Protein AF-A0A7J9N180-F1 (afdb_monomer_lite)

Organism: Gossypium schwendimanii (NCBI:txid34291)

Secondary structure (DSSP, 8-state):
----SEEEEE-TT-SSEEEE---SSTTTTBEEEEE--TT-GGG-EEEEE-GGG-EEEEETTT-PEEEEEE-TTTT--TTS-EEEEEEESS----TTSTT---S--S---TT-TT--EEEEHHHHSPPPSS---B-TTSPBP---

Structure (mmCIF, N/CA/C/O backbone):
data_AF-A0A7J9N180-F1
#
_entry.id   AF-A0A7J9N180-F1
#
loop_
_atom_site.group_PDB
_atom_site.id
_atom_site.type_symbol
_atom_site.label_atom_id
_atom_site.label_alt_id
_atom_site.label_comp_id
_atom_site.label_asym_id
_atom_site.label_entity_id
_atom_site.label_seq_id
_atom_site.pdbx_PDB_ins_code
_atom_site.Cartn_x
_atom_site.Cartn_y
_atom_site.Cartn_z
_atom_site.occupancy
_atom_site.B_iso_or_equiv
_atom_site.auth_seq_id
_atom_site.auth_comp_id
_atom_site.auth_asym_id
_atom_site.auth_atom_id
_atom_site.pdbx_PDB_model_num
ATOM 1 N N . MET A 1 1 ? -17.982 4.714 1.204 1.00 58.06 1 MET A N 1
ATOM 2 C CA . MET A 1 1 ? -16.989 3.659 0.918 1.00 58.06 1 MET A CA 1
ATOM 3 C C . MET A 1 1 ? -16.094 3.550 2.137 1.00 58.06 1 MET A C 1
ATOM 5 O O . MET A 1 1 ? -15.703 4.587 2.653 1.00 58.06 1 MET A O 1
ATOM 9 N N . THR A 1 2 ? -15.850 2.346 2.643 1.00 79.81 2 THR A N 1
ATOM 10 C CA . THR A 1 2 ? -14.966 2.103 3.794 1.00 79.81 2 THR A CA 1
ATOM 11 C C . THR A 1 2 ? -13.670 1.489 3.281 1.00 79.81 2 THR A C 1
ATOM 13 O O . THR A 1 2 ? -13.724 0.513 2.535 1.00 79.81 2 THR A O 1
ATOM 16 N N . LEU A 1 3 ? -12.525 2.063 3.644 1.00 86.00 3 LEU A N 1
ATOM 17 C CA . LEU A 1 3 ? -11.219 1.461 3.371 1.00 86.00 3 LEU A CA 1
ATOM 18 C C . LEU A 1 3 ? -10.858 0.476 4.497 1.00 86.00 3 LEU A C 1
ATOM 20 O O . LEU A 1 3 ? -11.186 0.760 5.653 1.00 86.00 3 LEU A O 1
ATOM 24 N N . PRO A 1 4 ? -10.200 -0.658 4.190 1.00 92.62 4 PRO A N 1
ATOM 25 C CA . PRO A 1 4 ? -9.603 -1.514 5.211 1.00 92.62 4 PRO A CA 1
ATOM 26 C C . PRO A 1 4 ? -8.588 -0.734 6.048 1.00 92.62 4 PRO A C 1
ATOM 28 O O . PRO A 1 4 ? -7.944 0.188 5.544 1.00 92.62 4 PRO A O 1
ATOM 31 N N . ARG A 1 5 ? -8.409 -1.131 7.312 1.00 93.19 5 ARG A N 1
ATOM 32 C CA . ARG A 1 5 ? -7.398 -0.522 8.186 1.00 93.19 5 ARG A CA 1
ATOM 33 C C . ARG A 1 5 ? -5.988 -0.770 7.661 1.00 93.19 5 ARG A C 1
ATOM 35 O O . ARG A 1 5 ? -5.170 0.138 7.695 1.00 93.19 5 ARG A O 1
ATOM 42 N N . PHE A 1 6 ? -5.706 -1.979 7.180 1.00 94.62 6 PHE A N 1
ATOM 43 C CA . PHE A 1 6 ? -4.425 -2.309 6.567 1.00 94.62 6 PHE A CA 1
ATOM 44 C C . PHE A 1 6 ? -4.604 -2.612 5.088 1.00 94.62 6 PHE A C 1
ATOM 46 O O . PHE A 1 6 ? -5.403 -3.470 4.709 1.00 94.62 6 PHE A O 1
ATOM 53 N N . ILE A 1 7 ? -3.838 -1.918 4.257 1.00 94.50 7 ILE A N 1
ATOM 54 C CA . ILE A 1 7 ? -3.945 -1.999 2.807 1.00 94.50 7 ILE A CA 1
ATOM 55 C C . ILE A 1 7 ? -2.606 -2.328 2.154 1.00 94.50 7 ILE A C 1
ATOM 57 O O . ILE A 1 7 ? -1.537 -2.041 2.695 1.00 94.50 7 ILE A O 1
ATOM 61 N N . VAL A 1 8 ? -2.703 -2.871 0.944 1.00 94.50 8 VAL A N 1
ATOM 62 C CA . VAL A 1 8 ? -1.641 -2.864 -0.067 1.00 94.50 8 VAL A CA 1
ATOM 63 C C . VAL A 1 8 ? -2.143 -2.106 -1.283 1.00 94.50 8 VAL A C 1
ATOM 65 O O . VAL A 1 8 ? -3.301 -2.263 -1.683 1.00 94.50 8 VAL A O 1
ATOM 68 N N . LEU A 1 9 ? -1.266 -1.313 -1.891 1.00 93.25 9 LEU A N 1
ATOM 69 C CA . LEU A 1 9 ? -1.546 -0.613 -3.138 1.00 93.25 9 LEU A CA 1
ATOM 70 C C . LEU A 1 9 ? -0.876 -1.341 -4.305 1.00 93.25 9 LEU A C 1
ATOM 72 O O . LEU A 1 9 ? 0.324 -1.619 -4.272 1.00 93.25 9 LEU A O 1
ATOM 76 N N . LYS A 1 10 ? -1.652 -1.639 -5.348 1.00 92.31 10 LYS A N 1
ATOM 77 C CA . LYS A 1 10 ? -1.161 -2.199 -6.614 1.00 92.31 10 LYS A CA 1
ATOM 78 C C . LYS A 1 10 ? -1.537 -1.282 -7.773 1.00 92.31 10 LYS A C 1
ATOM 80 O O . LYS A 1 10 ? -2.708 -0.943 -7.923 1.00 92.31 10 LYS A O 1
ATOM 85 N N . SER A 1 11 ? -0.571 -0.922 -8.612 1.00 88.81 11 SER A N 1
ATOM 86 C CA . SER A 1 11 ? -0.865 -0.273 -9.892 1.00 88.81 11 SER A CA 1
ATOM 87 C C . SER A 1 11 ? -1.378 -1.320 -10.893 1.00 88.81 11 SER A C 1
ATOM 89 O O . SER A 1 11 ? -0.791 -2.400 -10.978 1.00 88.81 11 SER A O 1
ATOM 91 N N . PRO A 1 12 ? -2.448 -1.045 -11.664 1.00 84.94 12 PRO A N 1
ATOM 92 C CA . PRO A 1 12 ? -2.880 -1.908 -12.765 1.00 84.94 12 PRO A CA 1
ATOM 93 C C . PRO A 1 12 ? -1.794 -2.130 -13.826 1.00 84.94 12 PRO A C 1
ATOM 95 O O . PRO A 1 12 ? -1.797 -3.160 -14.491 1.00 84.94 12 PRO A O 1
ATOM 98 N N . CYS A 1 13 ? -0.870 -1.177 -13.959 1.00 83.25 13 CYS A N 1
ATOM 99 C CA . CYS A 1 13 ? 0.217 -1.198 -14.935 1.00 83.25 13 CYS A CA 1
ATOM 100 C C . CYS A 1 13 ? 1.507 -1.842 -14.392 1.00 83.25 13 CYS A C 1
ATOM 102 O O . CYS A 1 13 ? 2.493 -1.911 -15.121 1.00 83.25 13 CYS A O 1
ATOM 104 N N . ALA A 1 14 ? 1.527 -2.286 -13.128 1.00 84.44 14 ALA A N 1
ATOM 105 C CA . ALA A 1 14 ? 2.694 -2.899 -12.496 1.00 84.44 14 ALA A CA 1
ATOM 106 C C . ALA A 1 14 ? 2.405 -4.333 -12.027 1.00 84.44 14 ALA A C 1
ATOM 108 O O . ALA A 1 14 ? 1.337 -4.645 -11.496 1.00 84.44 14 ALA A O 1
ATOM 109 N N . GLU A 1 15 ? 3.400 -5.210 -12.158 1.00 87.25 15 GLU A N 1
ATOM 110 C CA . GLU A 1 15 ? 3.332 -6.574 -11.613 1.00 87.25 15 GLU A CA 1
ATOM 111 C C . GLU A 1 15 ? 3.540 -6.606 -10.089 1.00 87.25 15 GLU A C 1
ATOM 113 O O . GLU A 1 15 ? 3.060 -7.508 -9.398 1.00 87.25 15 GLU A O 1
ATOM 118 N N . THR A 1 16 ? 4.202 -5.577 -9.568 1.00 91.88 16 THR A N 1
ATOM 119 C CA . THR A 1 16 ? 4.632 -5.374 -8.182 1.00 91.88 16 THR A CA 1
ATOM 120 C C . THR A 1 16 ? 3.653 -4.509 -7.377 1.00 91.88 16 THR A C 1
ATOM 122 O O . THR A 1 16 ? 2.694 -3.928 -7.894 1.00 91.88 16 THR A 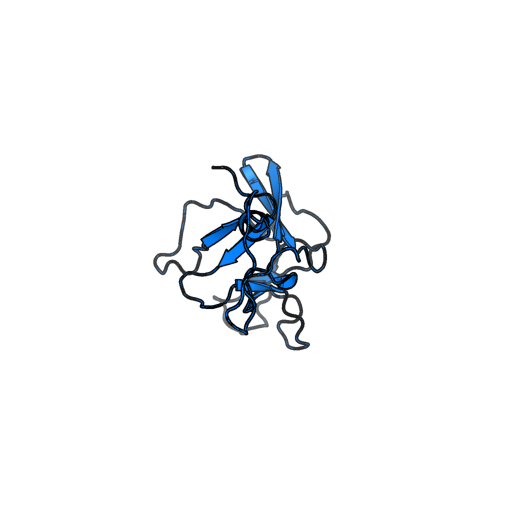O 1
ATOM 125 N N . TYR A 1 17 ? 3.894 -4.438 -6.071 1.00 92.94 17 TYR A N 1
ATOM 126 C CA . TYR A 1 17 ? 3.138 -3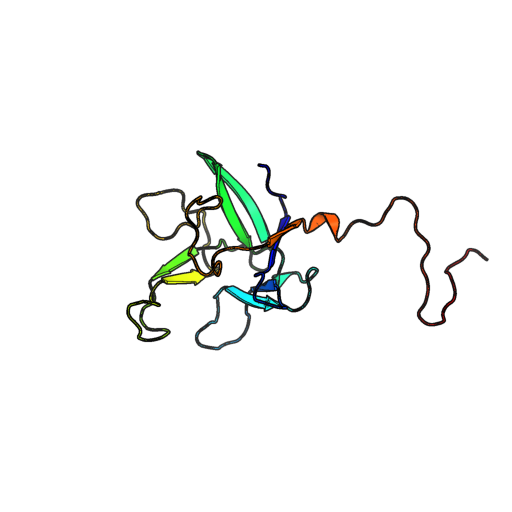.648 -5.104 1.00 92.94 17 TYR A CA 1
ATOM 127 C C . TYR A 1 17 ? 3.928 -2.402 -4.703 1.00 92.94 17 TYR A C 1
ATOM 129 O O . TYR A 1 17 ? 5.160 -2.388 -4.784 1.00 92.94 17 TYR A O 1
ATOM 137 N N . LEU A 1 18 ? 3.219 -1.359 -4.263 1.00 91.69 18 LEU A N 1
ATOM 138 C CA . LEU A 1 18 ? 3.860 -0.199 -3.654 1.00 91.69 18 LEU A CA 1
ATOM 139 C C . LEU A 1 18 ? 4.608 -0.665 -2.407 1.00 91.69 18 LEU A C 1
ATOM 141 O O . LEU A 1 18 ? 4.017 -1.332 -1.558 1.00 91.69 18 LEU A O 1
ATOM 145 N N . GLY A 1 19 ? 5.882 -0.311 -2.300 1.00 89.00 19 GLY A N 1
ATOM 146 C CA . GLY A 1 19 ? 6.708 -0.680 -1.164 1.00 89.00 19 GLY A CA 1
ATOM 147 C C . GLY A 1 19 ? 7.642 0.432 -0.718 1.00 89.00 19 GLY A C 1
ATOM 148 O O . GLY A 1 19 ? 7.917 1.383 -1.455 1.00 89.00 19 GLY A O 1
ATOM 149 N N . TYR A 1 20 ? 8.142 0.295 0.510 1.00 80.06 20 TYR A N 1
ATOM 150 C CA . TYR A 1 20 ? 9.283 1.077 0.976 1.00 80.06 20 TYR A CA 1
ATOM 151 C C . TYR A 1 20 ? 10.571 0.587 0.316 1.00 80.06 20 TYR A C 1
ATOM 153 O O . TYR A 1 20 ? 10.919 -0.591 0.436 1.00 80.06 20 TYR A O 1
ATOM 161 N N . LYS A 1 21 ? 11.294 1.495 -0.343 1.00 72.62 21 LYS A N 1
ATOM 162 C CA . LYS A 1 21 ? 12.610 1.211 -0.914 1.00 72.62 21 LYS A CA 1
ATOM 163 C C . LYS A 1 21 ? 13.707 1.464 0.117 1.00 72.62 21 LYS A C 1
ATOM 165 O O . LYS A 1 21 ? 13.732 2.512 0.753 1.00 72.62 21 LYS A O 1
ATOM 170 N N . HIS A 1 22 ? 14.632 0.514 0.240 1.00 64.62 22 HIS A N 1
ATOM 171 C CA . HIS A 1 22 ? 15.769 0.597 1.164 1.00 64.62 22 HIS A CA 1
ATOM 172 C C . HIS A 1 22 ? 17.115 0.857 0.459 1.00 64.62 22 HIS A C 1
ATOM 174 O O . HIS A 1 22 ? 18.165 0.827 1.093 1.00 64.62 22 HIS A O 1
ATOM 180 N N . ASP A 1 23 ? 17.113 1.076 -0.857 1.00 66.12 23 ASP A N 1
ATOM 181 C CA . ASP A 1 23 ? 18.351 1.222 -1.624 1.00 66.12 23 ASP A CA 1
ATOM 182 C C . ASP A 1 23 ? 18.954 2.618 -1.438 1.00 66.12 23 ASP A C 1
ATOM 184 O O . ASP A 1 23 ? 18.275 3.615 -1.682 1.00 66.12 23 ASP A O 1
ATOM 188 N N . ASN A 1 24 ? 20.251 2.689 -1.110 1.00 60.09 24 ASN A N 1
ATOM 189 C CA . ASN A 1 24 ? 21.054 3.912 -0.888 1.00 60.09 24 ASN A CA 1
ATOM 190 C C . ASN A 1 24 ? 21.231 4.825 -2.130 1.00 60.09 24 ASN A C 1
ATOM 192 O O . ASN A 1 24 ? 22.205 5.573 -2.221 1.00 60.09 24 ASN A O 1
ATOM 196 N N . GLY A 1 25 ? 20.353 4.733 -3.129 1.00 66.94 25 GLY A N 1
ATOM 197 C CA . GLY A 1 25 ? 20.358 5.610 -4.299 1.00 66.94 25 GLY A CA 1
ATOM 198 C C . GLY A 1 25 ? 19.654 6.944 -4.038 1.00 66.94 25 GLY A C 1
ATOM 199 O O . GLY A 1 25 ? 19.152 7.204 -2.951 1.00 66.94 25 GLY A O 1
ATOM 200 N N . ASN A 1 26 ? 19.521 7.770 -5.079 1.00 62.31 26 ASN A N 1
ATOM 201 C CA . ASN A 1 26 ? 18.827 9.071 -5.011 1.00 62.31 26 ASN A CA 1
ATOM 202 C C . ASN A 1 26 ? 17.334 8.977 -4.623 1.00 62.31 26 ASN A C 1
ATOM 204 O O . ASN A 1 26 ? 16.701 10.000 -4.383 1.00 62.31 26 ASN A O 1
ATOM 208 N N . TYR A 1 27 ? 16.793 7.756 -4.568 1.00 65.44 27 TYR A N 1
ATOM 209 C CA . TYR A 1 27 ? 15.419 7.441 -4.183 1.00 65.44 27 TYR A CA 1
ATOM 210 C C . TYR A 1 27 ? 15.320 6.773 -2.802 1.00 65.44 27 TYR A C 1
ATOM 212 O O . TYR A 1 27 ? 14.295 6.164 -2.484 1.00 65.44 27 TYR A O 1
ATOM 220 N N . TYR A 1 28 ? 16.370 6.870 -1.983 1.00 61.34 28 TYR A N 1
ATOM 221 C CA . TYR A 1 28 ? 16.307 6.520 -0.568 1.00 61.34 28 TYR A CA 1
ATOM 222 C C . TYR A 1 28 ? 15.173 7.344 0.067 1.00 61.34 28 TYR A C 1
ATOM 224 O O . TYR A 1 28 ? 15.149 8.565 -0.066 1.00 61.34 28 TYR A O 1
ATOM 232 N N . ASP A 1 29 ? 14.187 6.662 0.651 1.00 69.88 29 ASP A N 1
ATOM 233 C CA . ASP A 1 29 ? 12.957 7.206 1.252 1.00 69.88 29 ASP A CA 1
ATOM 234 C C . ASP A 1 29 ? 11.733 7.511 0.361 1.00 69.88 29 ASP A C 1
ATOM 236 O O . ASP A 1 29 ? 10.694 7.981 0.851 1.00 69.88 29 ASP A O 1
ATOM 240 N N . TYR A 1 30 ? 11.790 7.163 -0.923 1.00 74.50 30 TYR A N 1
ATOM 241 C CA . TYR A 1 30 ? 10.644 7.267 -1.831 1.00 74.50 30 TYR A CA 1
ATOM 242 C C . TYR A 1 30 ? 9.831 5.971 -1.830 1.00 74.50 30 TYR A C 1
ATOM 244 O O . TYR A 1 30 ? 10.337 4.881 -1.545 1.00 74.50 30 TYR A O 1
ATOM 252 N N . THR A 1 31 ? 8.547 6.094 -2.159 1.00 73.94 31 THR A N 1
ATOM 253 C CA . THR A 1 31 ? 7.698 4.926 -2.417 1.00 73.94 31 THR A CA 1
ATOM 254 C C . THR A 1 31 ? 7.798 4.529 -3.884 1.00 73.94 31 THR A C 1
ATOM 256 O O . THR A 1 31 ? 7.713 5.378 -4.767 1.00 73.94 31 THR A O 1
ATOM 259 N N . GLU A 1 32 ? 7.990 3.239 -4.155 1.00 81.56 32 GLU A N 1
ATOM 260 C CA . GLU A 1 32 ? 8.094 2.720 -5.521 1.00 81.56 32 GLU A CA 1
ATOM 261 C C . GLU A 1 32 ? 7.326 1.400 -5.649 1.00 81.56 32 GLU A C 1
ATOM 263 O O . GLU A 1 32 ? 7.215 0.629 -4.693 1.00 81.56 32 GLU A O 1
ATOM 268 N N . PHE A 1 33 ? 6.790 1.121 -6.838 1.00 80.62 33 PHE A N 1
ATOM 269 C CA . PHE A 1 33 ? 6.173 -0.168 -7.152 1.00 80.62 33 PHE A CA 1
ATOM 270 C C . PHE A 1 33 ? 7.251 -1.212 -7.454 1.00 80.62 33 PHE A C 1
ATOM 272 O O . PHE A 1 33 ? 7.452 -1.608 -8.599 1.00 80.62 33 PHE A O 1
ATOM 279 N N . THR A 1 34 ? 7.970 -1.662 -6.432 1.00 85.75 34 THR A N 1
ATOM 280 C CA . THR A 1 34 ? 9.052 -2.656 -6.572 1.00 85.75 34 THR A CA 1
ATOM 281 C C . THR A 1 34 ? 8.866 -3.877 -5.689 1.00 85.75 34 THR A C 1
ATOM 283 O O . THR A 1 34 ? 9.546 -4.879 -5.897 1.00 85.75 34 THR A O 1
ATOM 286 N N . GLU A 1 35 ? 7.930 -3.850 -4.740 1.00 90.88 35 GLU A N 1
ATOM 287 C CA . GLU A 1 35 ? 7.761 -4.948 -3.796 1.00 90.88 35 GLU A CA 1
ATOM 288 C C . GLU A 1 35 ? 7.087 -6.150 -4.487 1.00 90.88 35 GLU A C 1
ATOM 290 O O . GLU A 1 35 ? 5.964 -6.021 -4.981 1.00 90.88 35 GLU A O 1
ATOM 295 N N . PRO A 1 36 ? 7.730 -7.332 -4.558 1.00 91.12 36 PRO A N 1
ATOM 296 C CA . PRO A 1 36 ? 7.187 -8.474 -5.297 1.00 91.12 36 PRO A CA 1
ATOM 297 C C . PRO A 1 36 ? 6.053 -9.210 -4.577 1.00 91.12 36 PRO A C 1
ATOM 299 O O . PRO A 1 36 ? 5.290 -9.933 -5.222 1.00 91.12 36 PRO A O 1
ATOM 302 N N . LYS A 1 37 ? 5.943 -9.102 -3.246 1.00 91.12 37 LYS A N 1
ATOM 303 C CA . LYS A 1 37 ? 5.009 -9.925 -2.462 1.00 91.12 37 LYS A CA 1
ATOM 304 C C . LYS A 1 37 ? 3.939 -9.082 -1.787 1.00 91.12 37 LYS A C 1
ATOM 306 O O . LYS A 1 37 ? 4.241 -8.225 -0.967 1.00 91.12 37 LYS A O 1
ATOM 311 N N . VAL A 1 38 ? 2.676 -9.453 -2.017 1.00 90.88 38 VAL A N 1
ATOM 312 C CA . VAL A 1 38 ? 1.517 -8.828 -1.356 1.00 90.88 38 VAL A CA 1
ATOM 313 C C . VAL A 1 38 ? 1.555 -8.976 0.162 1.00 90.88 38 VAL A C 1
ATOM 315 O O . VAL A 1 38 ? 0.972 -8.155 0.838 1.00 90.88 38 VAL A O 1
ATOM 318 N N . VAL A 1 39 ? 2.241 -10.000 0.687 1.00 89.94 39 VAL A N 1
ATOM 319 C CA . VAL A 1 39 ? 2.417 -10.253 2.128 1.00 89.94 39 VAL A CA 1
ATOM 320 C C . VAL A 1 39 ? 3.761 -9.744 2.673 1.00 89.94 39 VAL A C 1
ATOM 322 O O . VAL A 1 39 ? 4.172 -10.132 3.767 1.00 89.94 39 VAL A O 1
ATOM 325 N N . SER A 1 40 ? 4.474 -8.883 1.939 1.00 90.12 40 SER A N 1
ATOM 326 C CA . SER A 1 40 ? 5.697 -8.245 2.443 1.00 90.12 40 SER A CA 1
ATOM 327 C C . SER A 1 40 ? 5.386 -7.145 3.451 1.00 90.12 40 SER A C 1
ATOM 329 O O . SER A 1 40 ? 4.517 -6.308 3.213 1.00 90.12 40 SER A O 1
ATOM 331 N N . ALA A 1 41 ? 6.140 -7.096 4.552 1.0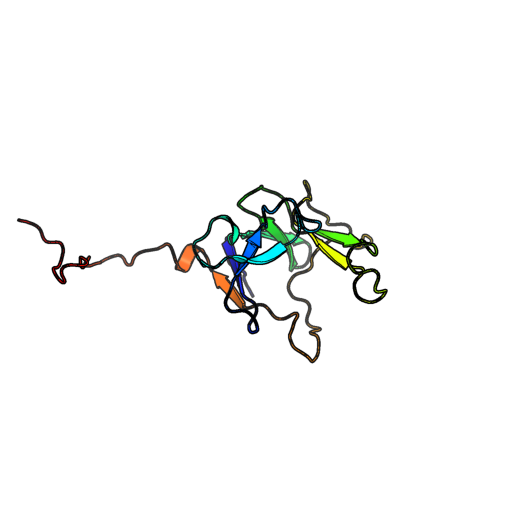0 88.69 41 ALA A N 1
ATOM 332 C CA . ALA A 1 41 ? 6.021 -6.023 5.538 1.00 88.69 41 ALA A CA 1
ATOM 333 C C . ALA A 1 41 ? 6.187 -4.630 4.899 1.00 88.69 41 ALA A C 1
ATOM 335 O O . ALA A 1 41 ? 5.483 -3.703 5.285 1.00 88.69 41 ALA A O 1
ATOM 336 N N . ASN A 1 42 ? 7.031 -4.521 3.865 1.00 89.62 42 ASN A N 1
ATOM 337 C CA . ASN A 1 42 ? 7.288 -3.279 3.131 1.00 89.62 42 ASN A CA 1
ATOM 338 C C . ASN A 1 42 ? 6.134 -2.819 2.242 1.00 89.62 42 ASN A C 1
ATOM 340 O O . ASN A 1 42 ? 6.097 -1.640 1.903 1.00 89.62 42 ASN A O 1
ATOM 344 N N . ALA A 1 43 ? 5.208 -3.713 1.884 1.00 92.62 43 ALA A N 1
ATOM 345 C CA . ALA A 1 43 ? 4.003 -3.389 1.119 1.00 92.62 43 ALA A CA 1
ATOM 346 C C . ALA A 1 43 ? 2.792 -3.061 2.006 1.00 92.62 43 ALA A C 1
ATOM 348 O O . ALA A 1 43 ? 1.727 -2.713 1.491 1.00 92.62 43 ALA A O 1
ATOM 349 N N . LYS A 1 44 ? 2.924 -3.202 3.331 1.00 94.19 44 LYS A N 1
ATOM 350 C CA . LYS A 1 44 ? 1.819 -3.022 4.269 1.00 94.19 44 LYS A CA 1
ATOM 351 C C . LYS A 1 44 ? 1.720 -1.566 4.718 1.00 94.19 44 LYS A C 1
ATOM 353 O O . LYS A 1 44 ? 2.643 -1.031 5.337 1.00 94.19 44 LYS A O 1
ATOM 358 N N . PHE A 1 45 ? 0.558 -0.964 4.487 1.00 94.06 45 PHE A N 1
ATOM 359 C CA . PHE A 1 45 ? 0.237 0.385 4.945 1.00 94.06 45 PHE A CA 1
ATOM 360 C C . PHE A 1 45 ? -0.988 0.381 5.853 1.00 94.06 45 PHE A C 1
ATOM 362 O O . PHE A 1 45 ? -1.902 -0.423 5.677 1.00 94.06 45 PHE A O 1
ATOM 369 N N . GLU A 1 46 ? -1.016 1.293 6.816 1.00 94.19 46 GLU A N 1
ATOM 370 C CA . GLU A 1 46 ? -2.160 1.551 7.683 1.00 94.19 46 GLU A CA 1
ATOM 371 C C . GLU A 1 46 ? -2.900 2.808 7.220 1.00 94.19 46 GLU A C 1
ATOM 373 O O . GLU A 1 46 ? -2.282 3.838 6.946 1.00 94.19 46 GLU A O 1
ATOM 378 N N . VAL A 1 47 ? -4.223 2.703 7.120 1.00 92.50 47 VAL A N 1
ATOM 379 C CA . VAL A 1 47 ? -5.137 3.800 6.804 1.00 92.50 47 VAL A CA 1
ATOM 380 C C . VAL A 1 47 ? -5.678 4.371 8.107 1.00 92.50 47 VAL A C 1
ATOM 382 O O . VAL A 1 47 ? -6.353 3.679 8.872 1.00 92.50 47 VAL A O 1
ATOM 385 N N . GLU A 1 48 ? -5.424 5.654 8.329 1.00 90.62 48 GLU A N 1
ATOM 386 C CA . GLU A 1 48 ? -5.921 6.408 9.476 1.00 90.62 48 GLU A CA 1
ATOM 387 C C . GLU A 1 48 ? -6.902 7.476 8.975 1.00 90.62 48 GLU A C 1
ATOM 389 O O . GLU A 1 48 ? -6.537 8.360 8.203 1.00 90.62 48 GLU A O 1
ATOM 394 N N . PHE A 1 49 ? -8.177 7.376 9.360 1.00 85.00 49 PHE A N 1
ATOM 395 C CA . PHE A 1 49 ? -9.203 8.326 8.919 1.00 85.00 49 PHE A CA 1
ATOM 396 C C . PHE A 1 49 ? -9.040 9.680 9.611 1.00 85.00 49 PHE A C 1
ATOM 398 O O . PHE A 1 49 ? -8.904 9.749 10.832 1.00 85.00 49 PHE A O 1
ATOM 405 N N . ALA A 1 50 ? -9.133 10.747 8.826 1.00 80.31 50 ALA A N 1
ATOM 406 C CA . ALA A 1 50 ? -9.090 12.126 9.284 1.00 80.31 50 ALA A CA 1
ATOM 407 C C . ALA A 1 50 ? -10.443 12.821 9.079 1.00 80.31 50 ALA A C 1
ATOM 409 O O . ALA A 1 50 ? -11.437 12.222 8.646 1.00 80.31 50 ALA A O 1
ATOM 410 N N . LYS A 1 51 ? -10.498 14.114 9.410 1.00 77.50 51 LYS A N 1
ATOM 411 C CA . LYS A 1 51 ? -11.702 14.930 9.212 1.00 77.50 51 LYS A CA 1
ATOM 412 C C . LYS A 1 51 ? -12.073 15.022 7.729 1.00 77.50 51 LYS A C 1
ATOM 414 O O . LYS A 1 51 ? -11.223 14.949 6.844 1.00 77.50 51 LYS A O 1
ATOM 419 N N . ASP A 1 52 ? -13.368 15.197 7.476 1.00 75.12 52 ASP A N 1
ATOM 420 C CA . ASP A 1 52 ? -13.951 15.419 6.146 1.00 75.12 52 ASP A CA 1
ATOM 421 C C . ASP A 1 52 ? -13.687 14.309 5.111 1.00 75.12 52 ASP A C 1
ATOM 423 O O . ASP A 1 52 ? -13.629 14.563 3.908 1.00 75.12 52 ASP A O 1
ATOM 427 N N . GLY A 1 53 ? -13.529 13.062 5.562 1.00 71.94 53 GLY A N 1
ATOM 428 C CA . GLY A 1 53 ? -13.338 11.916 4.666 1.00 71.94 53 GLY A CA 1
ATOM 429 C C . GLY A 1 53 ? -11.937 11.818 4.057 1.00 71.94 53 GLY A C 1
ATOM 430 O O . GLY A 1 53 ? -11.737 11.046 3.117 1.00 71.94 53 GLY A O 1
ATOM 431 N N . LEU A 1 54 ? -10.981 12.579 4.595 1.00 76.94 54 LEU A N 1
ATOM 432 C CA . LEU A 1 54 ? -9.563 12.421 4.302 1.00 76.94 54 LEU A CA 1
ATOM 433 C C . LEU A 1 54 ? -9.000 11.193 5.019 1.00 76.94 54 LEU A C 1
ATOM 435 O O . LEU A 1 54 ? -9.566 10.706 6.000 1.00 76.94 54 LEU A O 1
ATOM 439 N N . VAL A 1 55 ? -7.869 10.697 4.527 1.00 84.62 55 VAL A N 1
ATOM 440 C CA . VAL A 1 55 ? -7.123 9.628 5.189 1.00 84.62 55 VAL A CA 1
ATOM 441 C C . VAL A 1 55 ? -5.643 9.952 5.174 1.00 84.62 55 VAL A C 1
ATOM 443 O O . VAL A 1 55 ? -5.139 10.551 4.226 1.00 84.62 55 VAL A O 1
ATOM 446 N N . HIS A 1 56 ? -4.954 9.485 6.197 1.00 88.31 56 HIS A N 1
ATOM 447 C CA . HIS A 1 56 ? -3.511 9.396 6.228 1.00 88.31 56 HIS A CA 1
ATOM 448 C C . HIS A 1 56 ? -3.108 7.952 5.973 1.00 88.31 56 HIS A C 1
ATOM 450 O O . HIS A 1 56 ? -3.785 7.015 6.400 1.00 88.31 56 HIS A O 1
ATOM 456 N N . ILE A 1 57 ? -2.011 7.778 5.246 1.00 91.25 57 ILE A N 1
ATOM 457 C CA . ILE A 1 57 ? -1.468 6.464 4.929 1.00 91.25 57 ILE A CA 1
ATOM 458 C C . ILE A 1 57 ? -0.100 6.388 5.590 1.00 91.25 57 ILE A C 1
ATOM 460 O O . ILE A 1 57 ? 0.776 7.204 5.297 1.00 91.25 57 ILE A O 1
ATOM 464 N N . ARG A 1 58 ? 0.075 5.434 6.501 1.00 92.62 58 ARG A N 1
ATOM 465 C CA . ARG A 1 58 ? 1.326 5.211 7.229 1.00 92.62 58 ARG A CA 1
ATOM 466 C C . ARG A 1 58 ? 1.957 3.900 6.803 1.00 92.62 58 ARG A C 1
ATOM 468 O O . ARG A 1 58 ? 1.287 2.873 6.762 1.00 92.62 58 ARG A O 1
ATOM 475 N N . SER A 1 59 ? 3.252 3.913 6.520 1.00 91.81 59 SER A N 1
ATOM 476 C CA . SER A 1 59 ? 4.011 2.683 6.297 1.00 91.81 59 SER A CA 1
ATOM 477 C C . SER A 1 59 ? 4.124 1.895 7.600 1.00 91.81 59 SER A C 1
ATOM 479 O O . SER A 1 59 ? 4.543 2.433 8.630 1.00 91.81 59 SER A O 1
ATOM 481 N N . CYS A 1 60 ? 3.781 0.606 7.565 1.00 92.62 60 CYS A N 1
ATOM 482 C CA . CYS A 1 60 ? 3.970 -0.276 8.716 1.00 92.62 60 CYS A CA 1
ATOM 483 C C . CYS A 1 60 ? 5.444 -0.656 8.940 1.00 92.62 60 CYS A C 1
ATOM 485 O O . CYS A 1 60 ? 5.767 -1.160 10.013 1.00 92.62 60 CYS A O 1
ATOM 487 N N . THR A 1 61 ? 6.336 -0.421 7.969 1.00 90.00 61 THR A N 1
ATOM 488 C CA . THR A 1 61 ? 7.766 -0.751 8.097 1.00 90.00 61 THR A CA 1
ATOM 489 C C . THR A 1 61 ? 8.516 0.245 8.970 1.00 90.00 61 THR A C 1
ATOM 491 O O . THR A 1 61 ? 9.268 -0.157 9.853 1.00 90.00 61 THR A O 1
ATOM 494 N N . ASN A 1 62 ? 8.339 1.545 8.722 1.00 88.50 62 ASN A N 1
ATOM 495 C CA . ASN A 1 62 ? 9.117 2.600 9.382 1.00 88.50 62 ASN A CA 1
ATOM 496 C C . ASN A 1 62 ? 8.259 3.542 10.249 1.00 88.50 62 ASN A C 1
ATOM 498 O O . ASN A 1 62 ? 8.795 4.473 10.849 1.00 88.50 62 ASN A O 1
ATOM 502 N N . ASN A 1 63 ? 6.945 3.298 10.336 1.00 91.75 63 ASN A N 1
ATOM 503 C CA . ASN A 1 63 ? 5.975 4.135 11.049 1.00 91.75 63 ASN A CA 1
ATOM 504 C C . ASN A 1 63 ? 5.957 5.603 10.596 1.00 91.75 63 ASN A C 1
ATOM 506 O O . ASN A 1 63 ? 5.607 6.483 11.382 1.00 91.75 63 ASN A O 1
ATOM 510 N N . LYS A 1 64 ? 6.308 5.870 9.336 1.00 90.88 64 LYS A N 1
ATOM 511 C CA . LYS A 1 64 ? 6.240 7.202 8.731 1.00 90.88 64 LYS A CA 1
ATOM 512 C C . LYS A 1 64 ? 5.045 7.326 7.797 1.00 90.88 64 LYS A C 1
ATOM 514 O O . LYS A 1 64 ? 4.614 6.348 7.178 1.00 90.88 64 LYS A O 1
ATOM 519 N N . TYR A 1 65 ? 4.521 8.536 7.696 1.00 90.62 65 TYR A N 1
ATOM 520 C CA . TYR A 1 65 ? 3.395 8.859 6.832 1.00 90.62 65 TYR A CA 1
ATOM 521 C C . TYR A 1 65 ? 3.851 9.152 5.408 1.00 90.62 65 TYR A C 1
ATOM 523 O O . TYR A 1 65 ? 4.948 9.672 5.190 1.00 90.62 65 TYR A O 1
ATOM 531 N N . LEU A 1 66 ? 2.980 8.820 4.454 1.00 89.50 66 LEU A N 1
ATOM 532 C CA . LEU A 1 66 ? 3.112 9.279 3.081 1.00 89.50 66 LEU A CA 1
ATOM 533 C C . LEU A 1 66 ? 2.963 10.799 3.051 1.00 89.50 66 LEU A C 1
ATOM 535 O O . LEU A 1 66 ? 1.987 11.345 3.569 1.00 89.50 66 LEU A O 1
ATOM 539 N N . GLU A 1 67 ? 3.914 11.460 2.407 1.00 87.25 67 GLU A N 1
ATOM 540 C CA . GLU A 1 67 ? 3.949 12.908 2.266 1.00 87.25 67 GLU A CA 1
ATOM 541 C C . GLU A 1 67 ? 4.354 13.280 0.842 1.00 87.25 67 GLU A C 1
ATOM 543 O O . GLU A 1 67 ? 5.239 12.661 0.249 1.00 87.25 67 GLU A O 1
ATOM 548 N N . ARG A 1 68 ? 3.702 14.299 0.285 1.00 85.75 68 ARG A N 1
ATOM 549 C CA . ARG A 1 68 ? 4.137 14.922 -0.956 1.00 85.75 68 ARG A CA 1
ATOM 550 C C . ARG A 1 68 ? 5.261 15.907 -0.665 1.00 85.75 68 ARG A C 1
ATOM 552 O O . ARG A 1 68 ? 5.119 16.793 0.173 1.00 85.75 68 ARG A O 1
ATOM 559 N N . ILE A 1 69 ? 6.355 15.788 -1.401 1.00 83.69 69 ILE A N 1
ATOM 560 C CA . ILE A 1 69 ? 7.471 16.730 -1.353 1.00 83.69 69 ILE A CA 1
ATOM 561 C C . ILE A 1 69 ? 7.688 17.367 -2.722 1.00 83.69 69 ILE A C 1
ATOM 563 O O . ILE A 1 69 ? 7.411 16.754 -3.754 1.00 83.69 69 ILE A O 1
ATOM 567 N N . HIS A 1 70 ? 8.216 18.588 -2.715 1.00 85.94 70 HIS A N 1
ATOM 568 C CA . HIS A 1 70 ? 8.740 19.257 -3.902 1.00 85.94 70 HIS A CA 1
ATOM 569 C C . HIS A 1 70 ? 10.249 19.018 -3.974 1.00 85.94 70 HIS A C 1
ATOM 571 O O . HIS A 1 70 ? 10.989 19.411 -3.071 1.00 85.94 70 HIS A O 1
ATOM 577 N N . ASN A 1 71 ? 10.698 18.323 -5.014 1.00 83.44 71 ASN A N 1
ATOM 578 C CA . ASN A 1 71 ? 12.106 18.065 -5.281 1.00 83.44 71 ASN A CA 1
ATOM 579 C C . ASN A 1 71 ? 12.378 18.069 -6.800 1.00 83.44 71 ASN A C 1
ATOM 581 O O . ASN A 1 71 ? 12.373 17.012 -7.439 1.00 83.44 71 ASN A O 1
ATOM 585 N N . PRO A 1 72 ? 12.641 19.247 -7.391 1.00 81.31 72 PRO A N 1
ATOM 586 C CA . PRO A 1 72 ? 12.890 19.382 -8.828 1.00 81.31 72 PRO A CA 1
ATOM 587 C C . PRO A 1 72 ? 14.234 18.779 -9.271 1.00 81.31 72 PRO A C 1
ATOM 589 O O . PRO A 1 72 ? 14.463 18.541 -10.457 1.00 81.31 72 PRO A O 1
ATOM 592 N N . SER A 1 73 ? 15.149 18.514 -8.334 1.00 80.50 73 SER A N 1
ATOM 593 C CA . SER A 1 73 ? 16.509 18.061 -8.642 1.00 80.50 73 SER A CA 1
ATOM 594 C C . SER A 1 73 ? 16.618 16.574 -8.997 1.00 80.50 73 SER A C 1
ATOM 596 O O . SER A 1 73 ? 17.690 16.151 -9.422 1.00 80.50 73 SER A O 1
ATOM 598 N N . ILE A 1 74 ? 15.556 15.776 -8.836 1.00 75.00 74 ILE A N 1
ATOM 599 C CA . ILE A 1 74 ? 15.609 14.321 -9.075 1.00 75.00 74 ILE A CA 1
ATOM 600 C C . ILE A 1 74 ? 15.719 14.001 -10.566 1.00 75.00 74 ILE A C 1
ATOM 602 O O . ILE A 1 74 ? 16.580 13.222 -10.974 1.00 75.00 74 ILE A O 1
ATOM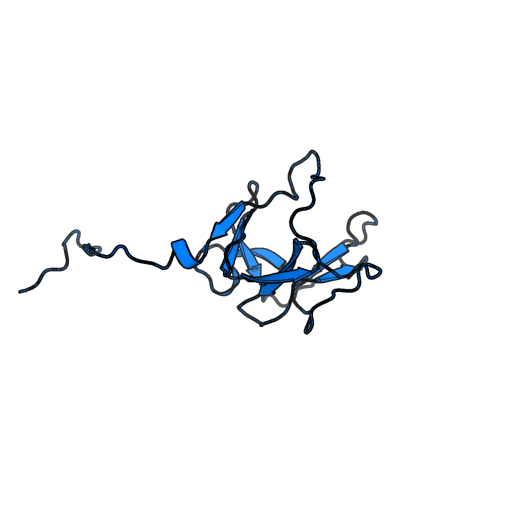 606 N N . THR A 1 75 ? 14.847 14.595 -11.377 1.00 74.94 75 THR A N 1
ATOM 607 C CA . THR A 1 75 ? 14.753 14.325 -12.821 1.00 74.94 75 THR A CA 1
ATOM 608 C C . THR A 1 75 ? 15.198 15.521 -13.654 1.00 74.94 75 THR A C 1
ATOM 610 O O . THR A 1 75 ? 15.499 15.363 -14.836 1.00 74.94 75 THR A O 1
ATOM 613 N N . GLY A 1 76 ? 15.262 16.716 -13.050 1.00 77.56 76 GLY A N 1
ATOM 614 C CA . GLY A 1 76 ? 15.580 17.967 -13.738 1.00 77.56 76 GLY A CA 1
ATOM 615 C C . GLY A 1 76 ? 14.496 18.421 -14.718 1.00 77.56 76 GLY A C 1
ATOM 616 O O . GLY A 1 76 ? 14.744 19.324 -15.519 1.00 77.56 76 GLY A O 1
ATOM 617 N N . LYS A 1 77 ? 13.315 17.792 -14.683 1.00 78.88 77 LYS A N 1
ATOM 618 C CA . LYS A 1 77 ? 12.186 18.104 -15.554 1.00 78.88 77 LYS A CA 1
ATOM 619 C C . LYS A 1 77 ? 11.112 18.898 -14.793 1.00 78.88 77 LYS A C 1
ATOM 621 O O . LYS A 1 77 ? 10.707 18.451 -13.720 1.00 78.88 77 LYS A O 1
ATOM 626 N N . PRO A 1 78 ? 10.604 20.016 -15.346 1.00 75.56 78 PRO A N 1
ATOM 627 C CA . PRO A 1 78 ? 9.611 20.861 -14.670 1.00 75.56 78 PRO A CA 1
ATOM 628 C C . PRO A 1 78 ? 8.261 20.182 -14.388 1.00 75.56 78 PRO A C 1
ATOM 630 O O . PRO A 1 78 ? 7.496 20.630 -13.540 1.00 75.56 78 PRO A O 1
ATOM 633 N N . ASP A 1 79 ? 7.935 19.123 -15.123 1.00 76.19 79 ASP A N 1
ATOM 634 C CA . ASP A 1 79 ? 6.706 18.338 -14.989 1.00 76.19 79 ASP A CA 1
ATOM 635 C C . ASP A 1 79 ? 6.830 17.167 -13.995 1.00 76.19 79 ASP A C 1
ATOM 637 O O . ASP A 1 79 ? 5.833 16.521 -13.678 1.00 76.19 79 ASP A O 1
ATOM 641 N N . GLU A 1 80 ? 8.022 16.925 -13.442 1.00 78.44 80 GLU A N 1
ATOM 642 C CA . GLU A 1 80 ? 8.322 15.816 -12.526 1.00 78.44 80 GLU A CA 1
ATOM 643 C C . GLU A 1 80 ? 8.968 16.330 -11.218 1.00 78.44 80 GLU A C 1
ATOM 645 O O . GLU A 1 80 ? 9.955 15.789 -10.721 1.00 78.44 80 GLU A O 1
ATOM 650 N N . GLU A 1 81 ? 8.425 17.412 -10.652 1.00 83.75 81 GLU A N 1
ATOM 651 C CA . GLU A 1 81 ? 8.982 18.053 -9.448 1.00 83.75 81 GLU A CA 1
ATOM 652 C C . GLU A 1 81 ? 8.354 17.572 -8.130 1.00 83.75 81 GLU A C 1
ATOM 654 O O . GLU A 1 81 ? 8.879 17.871 -7.058 1.00 83.75 81 GLU A O 1
ATOM 659 N N . TYR A 1 82 ? 7.238 16.841 -8.180 1.00 83.75 82 TYR A N 1
ATOM 660 C CA . TYR A 1 82 ? 6.503 16.402 -6.991 1.00 83.75 82 TYR A CA 1
ATOM 661 C C . TYR A 1 82 ? 6.555 14.890 -6.809 1.00 83.75 82 TYR A C 1
ATOM 663 O O . TYR A 1 82 ? 6.269 14.129 -7.731 1.00 83.75 82 TYR A O 1
ATOM 671 N N . TRP A 1 83 ? 6.845 14.461 -5.583 1.00 81.19 83 TRP A N 1
ATOM 672 C CA . TRP A 1 83 ? 7.075 13.056 -5.250 1.00 81.19 83 TRP A CA 1
ATOM 673 C C . TRP A 1 83 ? 6.357 12.663 -3.969 1.00 81.19 83 TRP A C 1
ATOM 675 O O . TRP A 1 83 ? 6.176 13.499 -3.088 1.00 81.19 83 TRP A O 1
ATOM 685 N N . ILE A 1 84 ? 5.989 11.386 -3.847 1.00 85.06 84 ILE A N 1
ATOM 686 C CA . ILE A 1 84 ? 5.444 10.819 -2.609 1.00 85.06 84 ILE A CA 1
ATOM 687 C C . ILE A 1 84 ? 6.543 10.046 -1.876 1.00 85.06 84 ILE A C 1
ATOM 689 O O . ILE A 1 84 ? 7.038 9.020 -2.359 1.00 85.06 84 ILE A O 1
ATOM 693 N N . THR A 1 85 ? 6.910 10.533 -0.697 1.00 85.88 85 THR A N 1
ATOM 694 C CA . THR A 1 85 ? 7.896 9.919 0.200 1.00 85.88 85 THR A CA 1
ATOM 695 C C . THR A 1 85 ? 7.225 9.347 1.437 1.00 85.88 85 THR A C 1
ATOM 697 O O . THR A 1 85 ? 6.053 9.613 1.696 1.00 85.88 85 THR A O 1
ATOM 700 N N . ILE A 1 86 ? 7.967 8.550 2.209 1.00 87.12 86 ILE A N 1
ATOM 701 C CA . ILE A 1 86 ? 7.504 8.001 3.493 1.00 87.12 86 ILE A CA 1
ATOM 702 C C . ILE A 1 86 ? 8.452 8.345 4.630 1.00 87.12 86 ILE A C 1
ATOM 704 O O . ILE A 1 86 ? 9.004 7.467 5.295 1.00 87.12 86 ILE A O 1
ATOM 708 N N . ILE A 1 87 ? 8.631 9.648 4.841 1.00 85.50 87 ILE A N 1
ATOM 709 C CA . ILE A 1 87 ? 9.519 10.212 5.870 1.00 85.50 87 ILE A CA 1
ATOM 710 C C . ILE A 1 87 ? 8.789 11.022 6.936 1.00 85.50 87 ILE A C 1
ATOM 712 O O . ILE A 1 87 ? 9.387 11.335 7.964 1.00 85.50 87 ILE A O 1
ATOM 716 N N . ALA A 1 88 ? 7.518 11.370 6.722 1.00 87.75 88 ALA A N 1
ATOM 717 C CA . ALA A 1 88 ? 6.824 12.276 7.623 1.00 87.75 88 ALA A CA 1
ATOM 718 C C . ALA A 1 88 ? 6.578 11.629 8.993 1.00 87.75 88 ALA A C 1
ATOM 720 O O . ALA A 1 88 ? 5.994 10.551 9.105 1.00 87.75 88 ALA A O 1
ATOM 721 N N . ASP A 1 89 ? 7.007 12.319 10.051 1.00 87.00 89 ASP A N 1
ATOM 722 C CA . ASP A 1 89 ? 6.798 11.909 11.445 1.00 87.00 89 ASP A CA 1
ATOM 723 C C . ASP A 1 89 ? 5.368 12.142 11.934 1.00 87.00 89 ASP A C 1
ATOM 725 O O . ASP A 1 89 ? 4.918 11.516 12.895 1.00 87.00 89 ASP A O 1
ATOM 729 N N . LYS A 1 90 ? 4.671 13.102 11.324 1.00 83.88 90 LYS A N 1
ATOM 730 C CA . LYS A 1 90 ? 3.367 13.581 11.776 1.00 83.88 90 LYS A CA 1
ATOM 731 C C . LYS A 1 90 ? 2.410 13.726 10.607 1.00 83.88 90 LYS A C 1
ATOM 733 O O . LYS A 1 90 ? 2.818 13.939 9.470 1.00 83.88 90 LYS A O 1
ATOM 738 N N . LEU A 1 91 ? 1.133 13.641 10.951 1.00 82.62 91 LEU A N 1
ATOM 739 C CA . LEU A 1 91 ? 0.007 13.914 10.074 1.00 82.62 91 LEU A CA 1
ATOM 740 C C . LEU A 1 91 ? 0.048 15.389 9.652 1.00 82.62 91 LEU A C 1
ATOM 742 O O . LEU A 1 91 ? 0.289 16.263 10.488 1.00 82.62 91 LEU A O 1
ATOM 746 N N . GLU A 1 92 ? -0.235 15.659 8.382 1.00 80.50 92 GLU A N 1
ATOM 747 C CA . GLU A 1 92 ? -0.462 17.014 7.887 1.00 80.50 92 GLU A CA 1
ATOM 748 C C . GLU A 1 92 ? -1.938 17.180 7.516 1.00 80.50 92 GLU A C 1
ATOM 750 O O . GLU A 1 92 ? -2.403 16.635 6.514 1.00 80.50 92 GLU A O 1
ATOM 755 N N . GLU A 1 93 ? -2.681 17.901 8.358 1.00 76.00 93 GLU A N 1
ATOM 756 C CA . GLU A 1 93 ? -4.119 18.158 8.187 1.00 76.00 93 GLU A CA 1
ATOM 757 C C . GLU A 1 93 ? -4.413 19.563 7.631 1.00 76.00 93 GLU A C 1
ATOM 759 O O . GLU A 1 93 ? -5.551 19.853 7.248 1.00 76.00 93 GLU A O 1
ATOM 764 N N . ASP A 1 94 ? -3.414 20.451 7.575 1.00 77.62 94 ASP A N 1
ATOM 765 C CA . ASP A 1 94 ? -3.586 21.790 7.021 1.00 77.62 94 ASP A CA 1
ATOM 766 C C . ASP A 1 94 ? -3.660 21.731 5.492 1.00 77.62 94 ASP A C 1
ATOM 768 O O . ASP A 1 94 ? -2.659 21.571 4.796 1.00 77.62 94 ASP A O 1
ATOM 772 N N . ARG A 1 95 ? -4.870 21.911 4.956 1.00 74.25 95 ARG A N 1
ATOM 773 C CA . ARG A 1 95 ? -5.129 21.902 3.508 1.00 74.25 95 ARG A CA 1
ATOM 774 C C . ARG A 1 95 ? -4.457 23.033 2.742 1.00 74.25 95 ARG A C 1
ATOM 776 O O . ARG A 1 95 ? -4.397 22.957 1.518 1.00 74.25 95 ARG A O 1
ATOM 783 N N . SER A 1 96 ? -4.014 24.091 3.421 1.00 78.12 96 SER A N 1
ATOM 784 C CA . SER A 1 96 ? -3.249 25.156 2.769 1.00 78.12 96 SER A CA 1
ATOM 785 C C . SER A 1 96 ? -1.827 24.714 2.426 1.00 78.12 96 SER A C 1
ATOM 787 O O . SER A 1 96 ? -1.180 25.336 1.583 1.00 78.12 96 SER A O 1
ATOM 789 N N . LYS A 1 97 ? -1.355 23.618 3.032 1.00 76.56 97 LYS A N 1
ATOM 790 C CA . LYS A 1 97 ? -0.057 23.033 2.733 1.00 76.56 97 LYS A CA 1
ATOM 791 C C . LYS A 1 97 ? -0.171 21.991 1.638 1.00 76.56 97 LYS A C 1
ATOM 793 O O . LYS A 1 97 ? -1.082 21.169 1.582 1.00 76.56 97 LYS A O 1
ATOM 798 N N . ASP A 1 98 ? 0.835 21.981 0.787 1.00 69.94 98 ASP A N 1
ATOM 799 C CA . ASP A 1 98 ? 0.934 21.130 -0.385 1.00 69.94 98 ASP A CA 1
ATOM 800 C C . ASP A 1 98 ? 1.576 19.764 -0.092 1.00 69.94 98 ASP A C 1
ATOM 802 O O . ASP A 1 98 ? 1.956 19.070 -1.031 1.00 69.94 98 ASP A O 1
ATOM 806 N N . ARG A 1 99 ? 1.682 19.358 1.177 1.00 73.19 99 ARG A N 1
ATOM 807 C CA . ARG A 1 99 ? 2.418 18.152 1.593 1.00 73.19 99 ARG A CA 1
ATOM 808 C C . ARG A 1 99 ? 1.528 16.938 1.884 1.00 73.19 99 ARG A C 1
ATOM 810 O O . ARG A 1 99 ? 2.005 15.809 1.897 1.00 73.19 99 ARG A O 1
ATOM 817 N N . GLY A 1 100 ? 0.226 17.132 2.086 1.00 70.56 100 GLY A N 1
ATOM 818 C CA . GLY A 1 100 ? -0.702 16.038 2.396 1.00 70.56 100 GLY A CA 1
ATOM 819 C C . GLY A 1 100 ? -1.018 15.122 1.203 1.00 70.56 100 GLY A C 1
ATOM 820 O O . GLY A 1 100 ? -1.000 15.550 0.048 1.00 70.56 100 GLY A O 1
ATOM 821 N N . VAL A 1 101 ? -1.382 13.867 1.492 1.00 74.25 101 VAL A N 1
ATOM 822 C CA . VAL A 1 101 ? -1.972 12.927 0.522 1.00 74.25 101 VAL A CA 1
ATOM 823 C C . VAL A 1 101 ? -3.474 12.833 0.774 1.00 74.25 101 VAL A C 1
ATOM 825 O O . VAL A 1 101 ? -3.906 12.633 1.905 1.00 74.25 101 VAL A O 1
ATOM 828 N N . LEU A 1 102 ? -4.282 12.976 -0.278 1.00 70.62 102 LEU A N 1
ATOM 829 C CA . LEU A 1 102 ? -5.741 12.895 -0.196 1.00 70.62 102 LEU A CA 1
ATOM 830 C C . LEU A 1 102 ? -6.211 11.595 -0.854 1.00 70.62 102 LEU A C 1
ATOM 832 O O . LEU A 1 102 ? -5.972 11.386 -2.042 1.00 70.62 102 LEU A O 1
ATOM 836 N N . ALA A 1 103 ? -6.917 10.740 -0.114 1.00 66.81 103 ALA A N 1
ATOM 837 C CA . ALA A 1 103 ? -7.652 9.635 -0.729 1.00 66.81 103 ALA A CA 1
ATOM 838 C C . ALA A 1 103 ? -9.014 10.105 -1.256 1.00 66.81 103 ALA A C 1
ATOM 840 O O . ALA A 1 103 ? -9.603 11.051 -0.736 1.00 66.81 103 ALA A O 1
ATOM 841 N N . ASN A 1 104 ? -9.541 9.387 -2.252 1.00 67.06 104 ASN A N 1
ATOM 842 C CA . ASN A 1 104 ? -10.865 9.600 -2.854 1.00 67.06 104 ASN A CA 1
ATOM 843 C C . ASN A 1 104 ? -11.008 10.860 -3.729 1.00 67.06 104 ASN A C 1
ATOM 845 O O . ASN A 1 104 ? -12.109 11.408 -3.842 1.00 67.06 104 ASN A O 1
ATOM 849 N N . ASN A 1 105 ? -9.934 11.308 -4.388 1.00 72.88 105 ASN A N 1
ATOM 850 C CA . ASN A 1 105 ? -10.078 12.297 -5.455 1.00 72.88 105 ASN A CA 1
ATOM 851 C C . ASN A 1 105 ? -10.903 11.693 -6.607 1.00 72.88 105 ASN A C 1
ATOM 853 O O . ASN A 1 105 ? -10.658 10.567 -7.030 1.00 72.88 105 ASN A O 1
ATOM 857 N N . LYS A 1 106 ? -11.922 12.425 -7.071 1.00 71.06 106 LYS A N 1
ATOM 858 C CA . LYS A 1 106 ? -12.793 11.989 -8.176 1.00 71.06 106 LYS A CA 1
ATOM 859 C C . LYS A 1 106 ? -12.205 12.302 -9.549 1.00 71.06 106 LYS A C 1
ATOM 861 O O . LYS A 1 106 ? -12.685 11.760 -10.538 1.00 71.06 106 LYS A O 1
ATOM 866 N N . ASN A 1 107 ? -11.215 13.189 -9.598 1.00 79.31 107 ASN A N 1
ATOM 867 C CA . ASN A 1 107 ? -10.480 13.493 -10.812 1.00 79.31 107 ASN A CA 1
ATOM 868 C C . ASN A 1 107 ? -9.319 12.514 -10.918 1.00 79.31 107 ASN A C 1
ATOM 870 O O . ASN A 1 107 ? -8.539 12.379 -9.976 1.00 79.31 107 ASN A O 1
ATOM 874 N N . VAL A 1 108 ? -9.253 11.847 -12.060 1.00 77.81 108 VAL A N 1
ATOM 875 C CA . VAL A 1 108 ? -8.257 10.836 -12.393 1.00 77.81 108 VAL A CA 1
ATOM 876 C C . VAL A 1 108 ? -7.665 11.222 -13.746 1.00 77.81 108 VAL A C 1
ATOM 878 O O . VAL A 1 108 ? -8.389 11.754 -14.591 1.00 77.81 108 VAL A O 1
ATOM 881 N N . ALA A 1 109 ? -6.373 11.003 -13.949 1.00 78.25 109 ALA A N 1
ATOM 882 C CA . ALA A 1 109 ? -5.713 11.254 -15.220 1.00 78.25 109 ALA A CA 1
ATOM 883 C C . ALA A 1 109 ? -6.249 10.311 -16.310 1.00 78.25 109 ALA A C 1
ATOM 885 O O . ALA A 1 109 ? -6.521 9.137 -16.062 1.00 78.25 109 ALA A O 1
ATOM 886 N N . ASP A 1 110 ? -6.331 10.797 -17.551 1.00 79.50 110 ASP A N 1
ATOM 887 C CA . ASP A 1 110 ? -6.884 10.031 -18.682 1.00 79.50 110 ASP A CA 1
ATOM 888 C C . ASP A 1 110 ? -6.125 8.722 -18.968 1.00 79.50 110 ASP A C 1
ATOM 890 O O . ASP A 1 110 ? -6.677 7.782 -19.536 1.00 79.50 110 ASP A O 1
ATOM 894 N N . ASN A 1 111 ? -4.850 8.648 -18.569 1.00 79.19 111 ASN A N 1
ATOM 895 C CA . ASN A 1 111 ? -4.016 7.455 -18.721 1.00 79.19 111 ASN A CA 1
ATOM 896 C C . ASN A 1 111 ? -4.189 6.428 -17.585 1.00 79.19 111 ASN A C 1
ATOM 898 O O . ASN A 1 111 ? -3.647 5.330 -17.685 1.00 79.19 111 ASN A O 1
ATOM 902 N N . GLY A 1 112 ? -4.920 6.768 -16.518 1.00 73.69 112 GLY A N 1
ATOM 903 C CA . GLY A 1 112 ? -5.180 5.896 -15.373 1.00 73.69 112 GLY A CA 1
ATOM 904 C C . GLY A 1 112 ? -3.958 5.563 -14.511 1.00 73.69 112 GLY A C 1
ATOM 905 O O . GLY A 1 112 ? -4.045 4.666 -13.672 1.00 73.69 112 GLY A O 1
ATOM 906 N N . ASN A 1 113 ? -2.824 6.251 -14.688 1.00 80.25 113 ASN A N 1
ATOM 907 C CA . ASN A 1 113 ? -1.592 5.983 -13.930 1.00 80.25 113 ASN A CA 1
ATOM 908 C C . ASN A 1 113 ? -1.700 6.352 -12.440 1.00 80.25 113 ASN A C 1
ATOM 910 O O . ASN A 1 113 ? -0.875 5.931 -11.632 1.00 80.25 113 ASN A O 1
ATOM 914 N N . ASP A 1 114 ? -2.712 7.129 -12.080 1.00 82.06 114 ASP A N 1
ATOM 915 C CA . ASP A 1 114 ? -3.079 7.540 -10.728 1.00 82.06 114 ASP A CA 1
ATOM 916 C C . ASP A 1 114 ? -4.184 6.662 -10.109 1.00 82.06 114 ASP A C 1
ATOM 918 O O . ASP A 1 114 ? -4.643 6.924 -8.993 1.00 82.06 114 ASP A O 1
ATOM 922 N N . ILE A 1 115 ? -4.592 5.587 -10.796 1.00 85.25 115 ILE A N 1
ATOM 923 C CA . ILE A 1 115 ? -5.525 4.589 -10.271 1.00 85.25 115 ILE A CA 1
ATOM 924 C C . ILE A 1 115 ? -4.744 3.448 -9.626 1.00 85.25 115 ILE A C 1
ATOM 926 O O . ILE A 1 115 ? -3.944 2.770 -10.268 1.00 85.25 115 ILE A O 1
ATOM 930 N N . PHE A 1 116 ? -5.064 3.151 -8.367 1.00 89.00 116 PHE A N 1
ATOM 931 C CA . PHE A 1 116 ? -4.490 2.020 -7.643 1.00 89.00 116 PHE A CA 1
ATOM 932 C C . PHE A 1 116 ? -5.575 1.059 -7.167 1.00 89.00 116 PHE A C 1
ATOM 934 O O . PHE A 1 116 ? -6.615 1.459 -6.638 1.00 89.00 116 PHE A O 1
ATOM 941 N N . LYS A 1 117 ? -5.311 -0.240 -7.301 1.00 91.25 117 LYS A N 1
ATOM 942 C CA . LYS A 1 117 ? -6.093 -1.287 -6.652 1.00 91.25 117 LYS A CA 1
ATOM 943 C C . LYS A 1 117 ? -5.720 -1.333 -5.172 1.00 91.25 117 LYS A C 1
ATOM 945 O O . LYS A 1 117 ? -4.574 -1.622 -4.829 1.00 91.25 117 LYS A O 1
ATOM 950 N N . VAL A 1 118 ? -6.712 -1.108 -4.316 1.00 92.06 118 VAL A N 1
ATOM 951 C CA . VAL A 1 118 ? -6.609 -1.319 -2.869 1.00 92.06 118 VAL A CA 1
ATOM 952 C C . VAL A 1 118 ? -6.878 -2.789 -2.569 1.00 92.06 118 VAL A C 1
ATOM 954 O O . VAL A 1 118 ? -7.917 -3.331 -2.950 1.00 92.06 118 VAL A O 1
ATOM 957 N N . ILE A 1 119 ? -5.939 -3.437 -1.892 1.00 93.00 119 ILE A N 1
ATOM 958 C CA . ILE A 1 119 ? -6.075 -4.809 -1.406 1.00 93.00 119 ILE A CA 1
ATOM 959 C C . ILE A 1 119 ? -6.167 -4.756 0.115 1.00 93.00 119 ILE A C 1
ATOM 961 O O . ILE A 1 119 ? -5.315 -4.149 0.757 1.00 93.00 119 ILE A O 1
ATOM 965 N N . ASP A 1 120 ? -7.183 -5.403 0.683 1.00 93.50 120 ASP A N 1
ATOM 966 C CA . ASP A 1 120 ? -7.294 -5.607 2.127 1.00 93.50 120 ASP A CA 1
ATOM 967 C C . ASP A 1 120 ? -6.221 -6.599 2.585 1.00 93.50 120 ASP A C 1
ATOM 969 O O . ASP A 1 120 ? -6.314 -7.792 2.285 1.00 93.50 120 ASP A O 1
ATOM 973 N N . TRP A 1 121 ? -5.206 -6.116 3.301 1.00 92.06 121 TRP A N 1
ATOM 974 C CA . TRP A 1 121 ? -4.116 -6.956 3.794 1.00 92.06 121 TRP A CA 1
ATOM 975 C C . TRP A 1 121 ? -4.619 -8.070 4.716 1.00 92.06 121 TRP A C 1
ATOM 977 O O . TRP A 1 121 ? -4.119 -9.195 4.667 1.00 92.06 121 TRP A O 1
ATOM 987 N N . GLU A 1 122 ? -5.602 -7.771 5.566 1.00 88.06 122 GLU A N 1
ATOM 988 C CA . GLU A 1 122 ? -6.074 -8.707 6.587 1.00 88.06 122 GLU A CA 1
ATOM 989 C C . GLU A 1 122 ? -6.766 -9.911 5.945 1.00 88.06 122 GLU A C 1
ATOM 991 O O . GLU A 1 122 ? -6.601 -11.036 6.412 1.00 88.06 122 GLU A O 1
ATOM 996 N N . SER A 1 123 ? -7.422 -9.714 4.799 1.00 86.19 123 SER A N 1
ATOM 997 C CA . SER A 1 123 ? -8.035 -10.804 4.030 1.00 86.19 123 SER A CA 1
ATOM 998 C C . SER A 1 123 ? -7.038 -11.856 3.510 1.00 86.19 123 SER A C 1
ATOM 1000 O O . SER A 1 123 ? -7.429 -13.001 3.288 1.00 86.19 123 SER A O 1
ATOM 1002 N N . TRP A 1 124 ? -5.753 -11.510 3.352 1.00 78.69 124 TRP A N 1
ATOM 1003 C CA . TRP A 1 124 ? -4.715 -12.417 2.833 1.00 78.69 124 TRP A CA 1
ATOM 1004 C C . TRP A 1 124 ? -3.995 -13.228 3.914 1.00 78.69 124 TRP A C 1
ATOM 1006 O O . TRP A 1 124 ? -3.322 -14.206 3.594 1.00 78.69 124 TRP A O 1
ATOM 1016 N N . VAL A 1 125 ? -4.120 -12.840 5.186 1.00 72.12 125 VAL A N 1
ATOM 1017 C CA . VAL A 1 125 ? -3.418 -13.482 6.316 1.00 72.12 125 VAL A CA 1
ATOM 1018 C C . VAL A 1 125 ? -4.345 -14.295 7.224 1.00 72.12 125 VAL A C 1
ATOM 1020 O O . VAL A 1 125 ? -3.913 -14.794 8.261 1.00 72.12 125 VAL A O 1
ATOM 1023 N N . ILE A 1 126 ? -5.610 -14.462 6.835 1.00 75.81 126 ILE A N 1
ATOM 1024 C CA . ILE A 1 126 ? -6.598 -15.247 7.577 1.00 75.81 126 ILE A CA 1
ATOM 1025 C C . ILE A 1 126 ? -6.807 -16.589 6.874 1.00 75.81 126 ILE A C 1
ATOM 1027 O O . ILE A 1 126 ? -7.156 -16.650 5.696 1.00 75.81 126 ILE A O 1
ATOM 1031 N N . LEU A 1 127 ? -6.631 -17.681 7.617 1.00 77.69 127 LEU A N 1
ATOM 1032 C CA . LEU A 1 127 ? -7.041 -19.00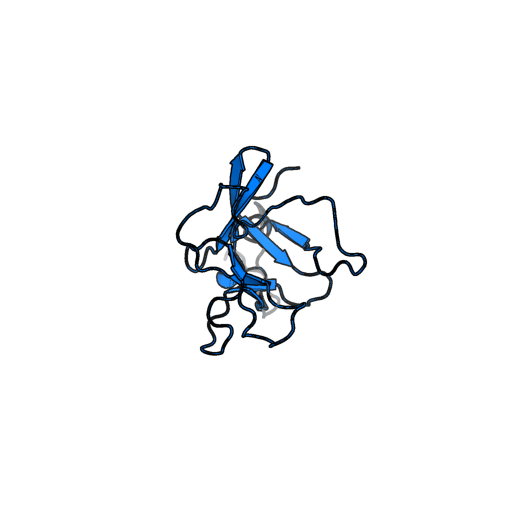6 7.161 1.00 77.69 127 LEU A CA 1
ATOM 1033 C C . LEU A 1 127 ? -8.534 -19.235 7.455 1.00 77.69 127 LEU A C 1
ATOM 1035 O O . LEU A 1 127 ? -9.023 -18.809 8.506 1.00 77.69 127 LEU A O 1
ATOM 1039 N N . PRO A 1 128 ? -9.266 -19.948 6.578 1.00 84.56 128 PRO A N 1
ATOM 1040 C CA . PRO A 1 128 ? -10.611 -20.424 6.884 1.00 84.56 128 PRO A CA 1
ATOM 1041 C C . PRO A 1 128 ? -10.648 -21.251 8.176 1.00 84.56 128 PRO A C 1
ATOM 1043 O O . PRO A 1 128 ? -9.665 -21.886 8.551 1.00 84.56 128 PRO A O 1
ATOM 1046 N N . ARG A 1 129 ? -11.816 -21.312 8.832 1.00 89.50 129 ARG A N 1
ATOM 1047 C CA . ARG A 1 129 ? -12.003 -22.055 10.096 1.00 89.50 129 ARG A CA 1
ATOM 1048 C C . ARG A 1 129 ? -11.576 -23.529 10.014 1.00 89.50 129 ARG A C 1
ATOM 1050 O O . ARG A 1 129 ? -11.155 -24.094 11.018 1.00 89.50 129 ARG A O 1
ATOM 1057 N N . TYR A 1 130 ? -11.708 -24.145 8.842 1.00 93.88 130 TYR A N 1
ATOM 1058 C CA . TYR A 1 130 ? -11.331 -25.532 8.588 1.00 93.88 130 TYR A CA 1
ATOM 1059 C C . TYR A 1 130 ? -10.384 -25.583 7.391 1.00 93.88 130 TYR A C 1
ATOM 1061 O O . TYR A 1 130 ? -10.717 -25.078 6.320 1.00 93.88 130 TYR A O 1
ATOM 1069 N N . VAL A 1 131 ? -9.212 -26.193 7.576 1.00 93.12 131 VAL A N 1
ATOM 1070 C CA . VAL A 1 131 ? -8.150 -26.280 6.565 1.00 93.12 131 VAL A CA 1
ATOM 1071 C C . VAL A 1 131 ? -7.557 -27.685 6.509 1.00 93.12 131 VAL A C 1
ATOM 1073 O O . VAL A 1 131 ? -7.503 -28.385 7.519 1.00 93.12 131 VAL A O 1
ATOM 1076 N N . ALA A 1 132 ? -7.078 -28.075 5.328 1.00 95.06 132 ALA A N 1
ATOM 1077 C CA . ALA A 1 132 ? -6.203 -29.225 5.133 1.00 95.06 132 ALA A CA 1
ATOM 1078 C C . ALA A 1 132 ? -4.867 -28.727 4.567 1.00 95.06 132 ALA A C 1
ATOM 1080 O O . ALA A 1 132 ? -4.850 -27.955 3.609 1.00 95.06 132 ALA A O 1
ATOM 1081 N N . PHE A 1 133 ? -3.750 -29.166 5.148 1.00 95.69 133 PHE A N 1
ATOM 1082 C CA . PHE A 1 133 ? -2.412 -28.807 4.676 1.00 95.69 133 PHE A CA 1
ATOM 1083 C C . PHE A 1 133 ? -1.860 -29.925 3.793 1.00 95.69 133 PHE A C 1
ATOM 1085 O O . PHE A 1 133 ? -1.849 -31.087 4.204 1.00 95.69 133 PHE A O 1
ATOM 1092 N N . LYS A 1 134 ? -1.401 -29.575 2.588 1.00 97.12 134 LYS A N 1
ATOM 1093 C CA . LYS A 1 134 ? -0.764 -30.496 1.640 1.00 97.12 134 LYS A CA 1
ATOM 1094 C C . LYS A 1 134 ? 0.726 -30.175 1.552 1.00 97.12 134 LYS A C 1
ATOM 1096 O O . LYS A 1 134 ? 1.097 -29.030 1.303 1.00 97.12 134 LYS A O 1
ATOM 1101 N N . GLY A 1 135 ? 1.567 -31.174 1.795 1.00 95.62 135 GLY A N 1
ATOM 1102 C CA . GLY A 1 135 ? 3.012 -31.054 1.655 1.00 95.62 135 GLY A CA 1
ATOM 1103 C C . GLY A 1 135 ? 3.445 -31.006 0.190 1.00 95.62 135 GLY A C 1
ATOM 1104 O O . GLY A 1 135 ? 2.702 -31.379 -0.718 1.00 95.62 135 GLY A O 1
ATOM 1105 N N . ASN A 1 136 ? 4.694 -30.602 -0.039 1.00 96.69 136 ASN A N 1
ATOM 1106 C CA . ASN A 1 136 ? 5.337 -30.668 -1.357 1.00 96.69 136 ASN A CA 1
ATOM 1107 C C . ASN A 1 136 ? 5.583 -32.109 -1.851 1.00 96.69 136 ASN A C 1
ATOM 1109 O O . ASN A 1 136 ? 5.983 -32.304 -2.991 1.00 96.69 136 ASN A O 1
ATOM 1113 N N . ASN A 1 137 ? 5.344 -33.107 -0.999 1.00 96.50 137 ASN A N 1
ATOM 1114 C CA . ASN A 1 137 ? 5.359 -34.536 -1.308 1.00 96.50 137 ASN A CA 1
ATOM 1115 C C . ASN A 1 137 ? 3.985 -35.068 -1.755 1.00 96.50 137 ASN A C 1
ATOM 1117 O O . ASN A 1 137 ? 3.751 -36.271 -1.713 1.00 96.50 137 ASN A O 1
ATOM 1121 N N . ASP A 1 138 ? 3.059 -34.173 -2.090 1.00 96.56 138 ASP A N 1
ATOM 1122 C CA . ASP A 1 138 ? 1.674 -34.465 -2.451 1.00 96.56 138 ASP A CA 1
ATOM 1123 C C . ASP A 1 138 ? 0.803 -35.138 -1.372 1.00 96.56 138 ASP A C 1
ATOM 1125 O O . ASP A 1 138 ? -0.357 -35.468 -1.630 1.00 96.56 138 ASP A O 1
ATOM 1129 N N . MET A 1 139 ? 1.296 -35.261 -0.138 1.00 96.81 139 MET A N 1
ATOM 1130 C CA . MET A 1 139 ? 0.570 -35.886 0.971 1.00 96.81 139 MET A CA 1
ATOM 1131 C C . MET A 1 139 ? -0.122 -34.848 1.862 1.00 96.81 139 MET A C 1
ATOM 1133 O O . MET A 1 139 ? 0.379 -33.741 2.061 1.00 96.81 139 MET A O 1
ATOM 1137 N N . PHE A 1 140 ? -1.261 -35.221 2.451 1.00 97.44 140 PHE A N 1
ATOM 1138 C CA . PHE A 1 140 ? -1.953 -34.393 3.442 1.00 97.44 140 PHE A CA 1
ATOM 1139 C C . PHE A 1 140 ? -1.420 -34.634 4.858 1.00 97.44 140 PHE A C 1
ATOM 1141 O O . PHE A 1 140 ? -1.184 -35.779 5.254 1.00 97.44 140 PHE A O 1
ATOM 1148 N N . LEU A 1 141 ? -1.286 -33.557 5.638 1.00 96.12 141 LEU A N 1
ATOM 1149 C CA . LEU A 1 141 ? -1.046 -33.640 7.078 1.00 96.12 141 LEU A CA 1
ATOM 1150 C C . LEU A 1 141 ? -2.262 -34.296 7.748 1.00 96.12 141 LEU A C 1
ATOM 1152 O O . LEU A 1 141 ? -3.387 -33.819 7.599 1.00 96.12 141 LEU A O 1
ATOM 1156 N N . ARG A 1 142 ? -2.038 -35.384 8.485 1.00 95.31 142 ARG A N 1
ATOM 1157 C CA . ARG A 1 142 ? -3.086 -36.141 9.181 1.00 95.31 142 ARG A CA 1
ATOM 1158 C C . ARG A 1 142 ? -2.614 -36.572 10.565 1.00 95.31 142 ARG A C 1
ATO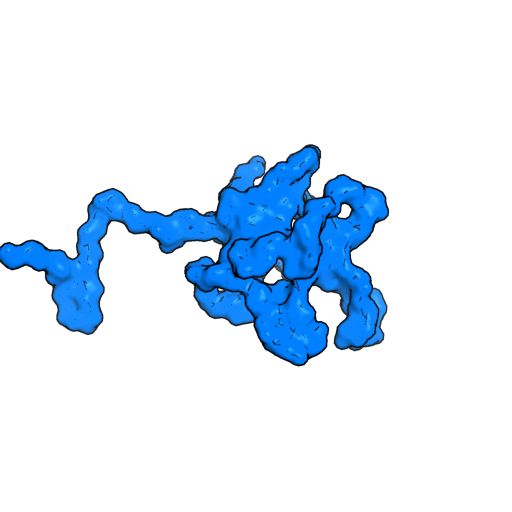M 1160 O O . ARG A 1 142 ? -1.415 -36.727 10.777 1.00 95.31 142 ARG A O 1
ATOM 1167 N N . LEU A 1 143 ? -3.561 -36.787 11.476 1.00 89.31 143 LEU A N 1
ATOM 1168 C CA . LEU A 1 143 ? -3.290 -37.438 12.757 1.00 89.31 143 LEU A CA 1
ATOM 1169 C C . LEU A 1 143 ? -2.905 -38.905 12.519 1.00 89.31 143 LEU A C 1
ATOM 1171 O O . LEU A 1 143 ? -3.452 -39.555 11.622 1.00 89.31 143 LEU A O 1
ATOM 1175 N N . THR A 1 144 ? -1.947 -39.386 13.306 1.00 75.88 144 THR A N 1
ATOM 1176 C CA . THR A 1 144 ? -1.547 -40.797 13.401 1.00 75.88 144 THR A CA 1
ATOM 1177 C C . THR A 1 144 ? -2.179 -41.441 14.613 1.00 75.88 144 THR A C 1
ATOM 1179 O O . THR A 1 144 ? -2.156 -40.772 15.672 1.00 75.88 144 THR A O 1
#

Sequence (144 aa):
MTLPRFIVLKSPCAETYLGYKHDNGNYYDYTEFTEPKVVSANAKFEVEFAKDGLVHIRSCTNNKYLERIHNPSITGKPDEEYWITIIADKLEEDRSKDRGVLANNKNVADNGNDIFKVIDWESWVILPRYVAFKGNNDMFLRLT

InterPro domains:
  IPR008998 Agglutinin domain [PF07468] (2-105)
  IPR008998 Agglutinin domain [SM00791] (1-120)
  IPR036242 Agglutinin domain superfamily [SSF50382] (1-115)
  IPR053237 Natterin, C-terminal [PTHR39244] (1-98)

Radius of gyration: 18.57 Å; chains: 1; bounding box: 38×66×32 Å

pLDDT: mean 83.72, std 9.14, range [58.06, 97.44]

Foldseek 3Di:
DDAAQKKWKDFPPAQATWFQDCDPDPCNFAIDRPHNDLQDLRRIWGWAADPPRWTWIARSPPRFTWWKDFQCPPPVDPVPRIGTGRDHPDADPPPVDPIHDGPDDPDADPVNRVPIDIDNSVVVPDDPPDDWDADPVRDIDDDD